Protein AF-A0A9X6S2S0-F1 (afdb_monomer)

Secondary structure (DSSP, 8-state):
--HHHHHHHHHHHTTTTT--EEEEETTEEEEEEEEE-PPPPHHHHHHHHTTT--HHHHHHHHH-SSEEEEEEEETTEE-SS-SEEEPPHHHHHHHHHH-S-TTEEEEEEETTTEEEEEEHHHHTTTS--EE---

Foldseek 3Di:
DALLVVLVVLCVVCVNFVRWDWDADVPGTKTWTKHFAAAADPVLLVVVVVLVDPPRLSRNSRNGQKMAGGQIDDPNRTPDGGQKIFHGSVRQVVVCVVDPDVQWTFGMARPVQGTWTFRNVQVVVVHDGTDDPD

Solvent-accessible surface area (backbone atoms only — not comparable to full-atom values): 7320 Å² total; per-residue (Å²): 138,53,57,60,59,51,53,50,51,52,29,62,79,22,59,68,33,72,42,74,46,79,44,81,53,98,94,48,60,36,32,30,32,39,48,78,40,65,55,52,54,69,74,52,52,58,60,48,59,78,69,66,63,62,66,68,60,57,49,36,29,58,63,21,30,20,36,35,36,51,33,41,28,47,93,89,38,72,76,62,77,32,46,33,32,38,45,25,63,65,53,29,52,53,49,39,68,72,40,87,52,84,46,46,39,52,48,30,35,32,71,92,79,44,53,32,21,42,30,45,67,31,47,79,65,79,42,91,23,80,38,65,82,125

Radius of gyration: 16.08 Å; Cα contacts (8 Å, |Δi|>4): 237; chains: 1; bounding box: 39×32×43 Å

Mean predicted aligned error: 4.9 Å

Structure (mmCIF, N/CA/C/O backbone):
data_AF-A0A9X6S2S0-F1
#
_entry.id   AF-A0A9X6S2S0-F1
#
loop_
_atom_site.group_PDB
_atom_site.id
_atom_site.type_symbol
_atom_site.label_atom_id
_atom_site.label_alt_id
_atom_site.label_comp_id
_atom_site.label_asym_id
_atom_site.label_entity_id
_atom_site.label_seq_id
_atom_site.pdbx_PDB_ins_code
_atom_site.Cartn_x
_atom_site.Cartn_y
_atom_site.Cartn_z
_atom_site.occupancy
_atom_site.B_iso_or_equiv
_atom_site.auth_seq_id
_atom_site.auth_comp_id
_atom_site.auth_asym_id
_atom_site.auth_atom_id
_atom_site.pdbx_PDB_model_num
ATOM 1 N N . MET A 1 1 ? 10.991 -7.453 12.388 1.00 68.75 1 MET A N 1
ATOM 2 C CA . MET A 1 1 ? 11.333 -6.725 11.149 1.00 68.75 1 MET A CA 1
ATOM 3 C C . MET A 1 1 ? 10.280 -5.640 11.011 1.00 68.75 1 MET A C 1
ATOM 5 O O . MET A 1 1 ? 9.118 -5.983 11.157 1.00 68.75 1 MET A O 1
ATOM 9 N N . THR A 1 2 ? 10.667 -4.370 10.898 1.00 86.50 2 THR A N 1
ATOM 10 C CA . THR A 1 2 ? 9.740 -3.215 10.857 1.00 86.50 2 THR A CA 1
ATOM 11 C C . THR A 1 2 ? 9.415 -2.833 9.413 1.00 86.50 2 THR A C 1
ATOM 13 O O . THR A 1 2 ? 10.182 -3.194 8.510 1.00 86.50 2 THR A O 1
ATOM 16 N N . ALA A 1 3 ? 8.334 -2.085 9.174 1.00 86.94 3 ALA A N 1
ATOM 17 C CA . ALA A 1 3 ? 8.003 -1.615 7.827 1.00 86.94 3 ALA A CA 1
ATOM 18 C C . ALA A 1 3 ? 9.135 -0.738 7.267 1.00 86.94 3 ALA A C 1
ATOM 20 O O . ALA A 1 3 ? 9.538 -0.896 6.114 1.00 86.94 3 ALA A O 1
ATOM 21 N N . GLU A 1 4 ? 9.740 0.094 8.119 1.00 89.50 4 GLU A N 1
ATOM 22 C CA . GLU A 1 4 ? 10.901 0.915 7.765 1.00 89.50 4 GLU A CA 1
ATOM 23 C C . GLU A 1 4 ? 12.079 0.073 7.248 1.00 89.50 4 GLU A C 1
ATOM 25 O O . GLU A 1 4 ? 12.670 0.396 6.214 1.00 89.50 4 GLU A O 1
ATOM 30 N N . S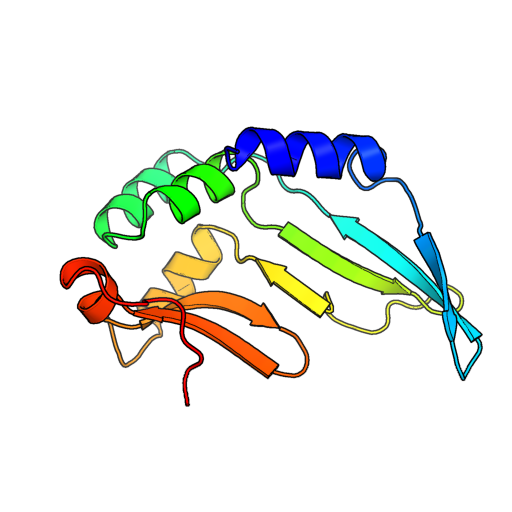ER A 1 5 ? 12.394 -1.045 7.917 1.00 91.19 5 SER A N 1
ATOM 31 C CA . SER A 1 5 ? 13.490 -1.927 7.496 1.00 91.19 5 SER A CA 1
ATOM 32 C C . SER A 1 5 ? 13.237 -2.565 6.125 1.00 91.19 5 SER A C 1
ATOM 34 O O . SER A 1 5 ? 14.147 -2.625 5.299 1.00 91.19 5 SER A O 1
ATOM 36 N N . ILE A 1 6 ? 11.990 -2.964 5.849 1.00 90.88 6 ILE A N 1
ATOM 37 C CA . ILE A 1 6 ? 11.591 -3.555 4.565 1.00 90.88 6 ILE A CA 1
ATOM 38 C C . ILE A 1 6 ? 11.658 -2.504 3.455 1.00 90.88 6 ILE A C 1
ATOM 40 O O . ILE A 1 6 ? 12.244 -2.762 2.406 1.00 90.88 6 ILE A O 1
ATOM 44 N N . ILE A 1 7 ? 11.113 -1.306 3.684 1.00 92.12 7 ILE A N 1
ATOM 45 C CA . ILE A 1 7 ? 11.156 -0.219 2.697 1.00 92.12 7 ILE A CA 1
ATOM 46 C C . ILE A 1 7 ? 12.597 0.205 2.407 1.00 92.12 7 ILE A C 1
ATOM 48 O O . ILE A 1 7 ? 12.941 0.417 1.245 1.00 92.12 7 ILE A O 1
ATOM 52 N N . SER A 1 8 ? 13.454 0.283 3.427 1.00 92.00 8 SER A N 1
ATOM 53 C CA . SER A 1 8 ? 14.877 0.586 3.247 1.00 92.00 8 SER A CA 1
ATOM 54 C C . SER A 1 8 ? 15.573 -0.460 2.369 1.00 92.00 8 SER A C 1
ATOM 56 O O . SER A 1 8 ? 16.213 -0.105 1.380 1.00 92.00 8 SER A O 1
ATOM 58 N N . MET A 1 9 ? 15.361 -1.752 2.646 1.00 93.31 9 MET A N 1
ATOM 59 C CA . MET A 1 9 ? 15.886 -2.844 1.819 1.00 93.31 9 MET A CA 1
ATOM 60 C C . MET A 1 9 ? 15.372 -2.788 0.376 1.00 93.31 9 MET A C 1
ATOM 62 O O . MET A 1 9 ? 16.140 -2.978 -0.566 1.00 93.31 9 MET A O 1
ATOM 66 N N . LEU A 1 10 ? 14.076 -2.525 0.183 1.00 91.50 10 LEU A N 1
ATOM 67 C CA . LEU A 1 10 ? 13.494 -2.408 -1.153 1.00 91.50 10 LEU A CA 1
ATOM 68 C C . LEU A 1 10 ? 14.110 -1.233 -1.918 1.00 91.50 10 LEU A C 1
ATOM 70 O O . LEU A 1 10 ? 14.439 -1.388 -3.095 1.00 91.50 10 LEU A O 1
ATOM 74 N N . LYS A 1 11 ? 14.319 -0.084 -1.266 1.00 92.56 11 LYS A N 1
ATOM 75 C CA . LYS A 1 11 ? 15.014 1.066 -1.860 1.00 92.56 11 LYS A CA 1
ATOM 76 C C . LYS A 1 11 ? 16.458 0.727 -2.213 1.00 92.56 11 LYS A C 1
ATOM 78 O O . LYS A 1 11 ? 16.887 1.045 -3.312 1.00 92.56 11 LYS A O 1
ATOM 83 N N . GLU A 1 12 ? 17.191 0.037 -1.347 1.00 93.94 12 GLU A N 1
ATOM 84 C CA . GLU A 1 12 ? 18.570 -0.375 -1.633 1.00 93.94 12 GLU A CA 1
ATOM 85 C C . GLU A 1 12 ? 18.645 -1.300 -2.858 1.00 93.94 12 GLU A C 1
ATOM 87 O O . GLU A 1 12 ? 19.387 -1.038 -3.805 1.00 93.94 12 GLU A O 1
ATOM 92 N N . ILE A 1 13 ? 17.826 -2.355 -2.888 1.00 91.38 13 ILE A N 1
ATOM 93 C CA . ILE A 1 13 ? 17.852 -3.355 -3.963 1.00 91.38 13 ILE A CA 1
ATOM 94 C C . ILE A 1 13 ? 17.430 -2.749 -5.310 1.00 91.38 13 ILE A C 1
ATOM 96 O O . ILE A 1 13 ? 17.917 -3.206 -6.355 1.00 91.38 13 ILE A O 1
ATOM 100 N N . SER A 1 14 ? 16.549 -1.741 -5.282 1.00 90.81 14 SER A N 1
ATOM 101 C CA . SER A 1 14 ? 15.972 -1.059 -6.453 1.00 90.81 14 SER A CA 1
ATOM 102 C C . SER A 1 14 ? 16.635 0.251 -6.844 1.00 90.81 14 SER A C 1
ATOM 104 O O . SER A 1 14 ? 16.142 0.903 -7.760 1.00 90.81 14 SER A O 1
ATOM 106 N N . ASP A 1 15 ? 17.738 0.638 -6.201 1.00 92.31 15 ASP A N 1
ATOM 107 C CA . ASP A 1 15 ? 18.352 1.957 -6.405 1.00 92.31 15 ASP A CA 1
ATOM 108 C C . ASP A 1 15 ? 17.314 3.092 -6.280 1.00 92.31 15 ASP A C 1
ATOM 110 O O . ASP A 1 15 ? 17.134 3.931 -7.163 1.00 92.31 15 ASP A O 1
ATOM 114 N N . ASN A 1 16 ? 16.540 3.037 -5.194 1.00 90.00 16 ASN A N 1
ATOM 115 C CA . ASN A 1 16 ? 15.413 3.915 -4.891 1.00 90.00 16 ASN A CA 1
ATOM 116 C C . ASN A 1 16 ? 14.378 3.991 -6.033 1.00 90.00 16 ASN A C 1
ATOM 118 O O . ASN A 1 16 ? 13.858 5.060 -6.342 1.00 90.00 16 ASN A O 1
ATOM 122 N N . GLY A 1 17 ? 14.098 2.850 -6.668 1.00 88.56 17 GLY A N 1
ATOM 123 C CA . GLY A 1 17 ? 13.163 2.722 -7.788 1.00 88.56 17 GLY A CA 1
ATOM 124 C C . GLY A 1 17 ? 13.750 2.994 -9.177 1.00 88.56 17 GLY A C 1
ATOM 125 O O . GLY A 1 17 ? 13.072 2.765 -10.177 1.00 88.56 17 GLY A O 1
ATOM 126 N N . ASN A 1 18 ? 15.013 3.426 -9.282 1.00 88.25 18 ASN A N 1
ATOM 127 C CA . ASN A 1 18 ? 15.648 3.705 -10.577 1.00 88.25 18 ASN A CA 1
ATOM 128 C C . ASN A 1 18 ? 16.073 2.434 -11.324 1.00 88.25 18 ASN A C 1
ATOM 130 O O . ASN A 1 18 ? 16.272 2.451 -12.544 1.00 88.25 18 ASN A O 1
ATOM 134 N N . LYS A 1 19 ? 16.237 1.318 -10.609 1.00 89.88 19 LYS A N 1
ATOM 135 C CA . LYS A 1 19 ? 16.663 0.056 -11.202 1.00 89.88 19 LYS A CA 1
ATOM 136 C C . LYS A 1 19 ? 15.519 -0.601 -11.967 1.00 89.88 19 LYS A C 1
ATOM 138 O O . LYS A 1 19 ? 14.456 -0.891 -11.426 1.00 89.88 19 LYS A O 1
ATOM 143 N N . LYS A 1 20 ? 15.805 -0.913 -13.229 1.00 87.44 20 LYS A N 1
ATOM 144 C CA . LYS A 1 20 ? 14.967 -1.719 -14.118 1.00 87.44 20 LYS A CA 1
ATOM 145 C C . LYS A 1 20 ? 15.350 -3.196 -13.989 1.00 87.44 20 LYS A C 1
ATOM 147 O O . LYS A 1 20 ? 16.526 -3.535 -14.133 1.00 87.44 20 LYS A O 1
ATOM 152 N N . TYR A 1 21 ? 14.377 -4.069 -13.739 1.00 86.06 21 TYR A N 1
ATOM 153 C CA . TYR A 1 21 ? 14.586 -5.516 -13.640 1.00 86.06 21 TYR A CA 1
ATOM 154 C C . TYR A 1 21 ? 14.067 -6.213 -14.896 1.00 86.06 21 TYR A C 1
ATOM 156 O O . TYR A 1 21 ? 12.856 -6.389 -15.028 1.00 86.06 21 TYR A O 1
ATOM 164 N N . PRO A 1 22 ? 14.951 -6.608 -15.827 1.00 83.44 22 PRO A N 1
ATOM 165 C CA . PRO A 1 22 ? 14.539 -7.376 -16.985 1.00 83.44 22 PRO A CA 1
ATOM 166 C C . PRO A 1 22 ? 14.216 -8.811 -16.562 1.00 83.44 22 PRO A C 1
ATOM 168 O O . PRO A 1 22 ? 15.051 -9.506 -15.981 1.00 83.44 22 PRO A O 1
ATOM 171 N N . VAL A 1 23 ? 13.018 -9.267 -16.894 1.00 82.00 23 VAL A N 1
ATOM 172 C CA . VAL A 1 23 ? 12.576 -10.650 -16.732 1.00 82.00 23 VAL A CA 1
ATOM 173 C C . VAL A 1 23 ? 12.159 -11.158 -18.101 1.00 82.00 23 VAL A C 1
ATOM 175 O O . VAL A 1 23 ? 11.419 -10.501 -18.827 1.00 82.00 23 VAL A O 1
ATOM 178 N N . THR A 1 24 ? 12.688 -12.315 -18.483 1.00 78.69 24 THR A N 1
ATOM 179 C CA . THR A 1 24 ? 12.335 -12.959 -19.752 1.00 78.69 24 THR A CA 1
ATOM 180 C C . THR A 1 24 ? 11.212 -13.948 -19.497 1.00 78.69 24 THR A C 1
ATOM 182 O O . THR A 1 24 ? 11.377 -14.837 -18.663 1.00 78.69 24 THR A O 1
ATOM 185 N N . ASP A 1 25 ? 10.111 -13.811 -20.225 1.00 72.88 25 ASP A N 1
ATOM 186 C CA . ASP A 1 25 ? 8.989 -14.749 -20.193 1.00 72.88 25 ASP A CA 1
ATOM 187 C C . ASP A 1 25 ? 8.465 -15.011 -21.620 1.00 72.88 25 ASP A C 1
ATOM 189 O O . ASP A 1 25 ? 8.966 -14.453 -22.605 1.00 72.88 25 ASP A O 1
ATOM 193 N N . PHE A 1 26 ? 7.480 -15.897 -21.761 1.00 68.75 26 PHE A N 1
ATOM 194 C CA . PHE A 1 26 ? 6.835 -16.216 -23.029 1.00 68.75 26 PHE A CA 1
ATOM 195 C C . PHE A 1 26 ? 6.272 -14.941 -23.681 1.00 68.75 26 PHE A C 1
ATOM 197 O O . PHE A 1 26 ? 5.311 -14.350 -23.203 1.00 68.75 26 PHE A O 1
ATOM 204 N N . GLY A 1 27 ? 6.878 -14.516 -24.794 1.00 69.62 27 GLY A N 1
ATOM 205 C CA . GLY A 1 27 ? 6.502 -13.288 -25.509 1.00 69.62 27 GLY A CA 1
ATOM 206 C C . GLY A 1 27 ? 7.558 -12.178 -25.480 1.00 69.62 27 GLY A C 1
ATOM 207 O O . GLY A 1 27 ? 7.501 -11.294 -26.332 1.00 69.62 27 GLY A O 1
ATOM 208 N N . GLY A 1 28 ? 8.571 -12.257 -24.606 1.00 77.00 28 GLY A N 1
ATOM 209 C CA . GLY A 1 28 ? 9.781 -11.428 -24.661 1.00 77.00 28 GLY A CA 1
ATOM 210 C C . GLY A 1 28 ? 10.284 -10.947 -23.295 1.00 77.00 28 GLY A C 1
ATOM 211 O O . GLY A 1 28 ? 10.154 -11.647 -22.295 1.00 77.00 28 GLY A O 1
ATOM 212 N N . VAL A 1 29 ? 10.943 -9.784 -23.268 1.00 75.25 29 VAL A N 1
ATOM 213 C CA . VAL A 1 29 ? 11.542 -9.220 -22.046 1.00 75.25 29 VAL A CA 1
ATOM 214 C C . VAL A 1 29 ? 10.622 -8.152 -21.474 1.00 75.25 29 VAL A C 1
ATOM 216 O O . VAL A 1 29 ? 10.366 -7.140 -22.126 1.00 75.25 29 VAL A O 1
ATOM 219 N N . PHE A 1 30 ? 10.177 -8.378 -20.246 1.00 79.50 30 PHE A N 1
ATOM 220 C CA . PHE A 1 30 ? 9.432 -7.428 -19.437 1.00 79.50 30 PHE A CA 1
ATOM 221 C C . PHE A 1 30 ? 10.401 -6.703 -18.521 1.00 79.50 30 PHE A C 1
ATOM 223 O O . PHE A 1 30 ? 11.318 -7.308 -17.963 1.00 79.50 30 PHE A O 1
ATOM 230 N N . ILE A 1 31 ? 10.216 -5.402 -18.368 1.00 80.31 31 ILE A N 1
ATOM 231 C CA . ILE A 1 31 ? 10.975 -4.615 -17.411 1.00 80.31 31 ILE A CA 1
ATOM 232 C C . ILE A 1 31 ? 10.062 -4.296 -16.244 1.00 80.31 31 ILE A C 1
ATOM 234 O O . ILE A 1 31 ? 9.064 -3.611 -16.428 1.00 80.31 31 ILE A O 1
ATOM 238 N N . PHE A 1 32 ? 10.451 -4.745 -15.056 1.00 84.38 32 PHE A N 1
ATOM 239 C CA . PHE A 1 32 ? 9.785 -4.370 -13.819 1.00 84.38 32 PHE A CA 1
ATOM 240 C C . PHE A 1 32 ? 10.490 -3.196 -13.148 1.00 84.38 32 PHE A C 1
ATOM 242 O O . PHE A 1 32 ? 11.726 -3.139 -13.112 1.00 84.38 32 PHE A O 1
ATOM 249 N N . ARG A 1 33 ? 9.705 -2.292 -12.562 1.00 90.12 33 ARG A N 1
ATOM 250 C CA . ARG A 1 33 ? 10.181 -1.249 -11.644 1.00 90.12 33 ARG A CA 1
ATOM 251 C C . ARG A 1 33 ? 9.332 -1.202 -10.370 1.00 90.12 33 ARG A C 1
ATOM 253 O O . ARG A 1 33 ? 8.224 -1.740 -10.321 1.00 90.12 33 ARG A O 1
ATOM 260 N N . ILE A 1 34 ? 9.894 -0.584 -9.336 1.00 92.44 34 ILE A N 1
ATOM 261 C CA . ILE A 1 34 ? 9.210 -0.269 -8.079 1.00 92.44 34 ILE A CA 1
ATOM 262 C C . ILE A 1 34 ? 9.195 1.249 -7.953 1.00 92.44 34 ILE A C 1
ATOM 264 O O . ILE A 1 34 ? 10.255 1.865 -8.047 1.00 92.44 34 ILE A O 1
ATOM 268 N N . THR A 1 35 ? 8.032 1.839 -7.696 1.00 92.75 35 THR A N 1
ATOM 269 C CA . THR A 1 35 ? 7.914 3.286 -7.486 1.00 92.75 35 THR A CA 1
ATOM 270 C C . THR A 1 35 ? 7.537 3.573 -6.043 1.00 92.75 35 THR A C 1
ATOM 272 O O . THR A 1 35 ? 6.480 3.155 -5.567 1.00 92.75 35 THR A O 1
ATOM 275 N N . PHE A 1 36 ? 8.423 4.291 -5.352 1.00 92.62 36 PHE A N 1
ATOM 276 C CA . PHE A 1 36 ? 8.202 4.802 -4.002 1.00 92.62 36 PHE A CA 1
ATOM 277 C C . PHE A 1 36 ? 7.672 6.228 -4.060 1.00 92.62 36 PHE A C 1
ATOM 279 O O . PHE A 1 36 ? 7.989 6.982 -4.981 1.00 92.62 36 PHE A O 1
ATOM 286 N N . PHE A 1 37 ? 6.934 6.612 -3.027 1.00 93.00 37 PHE A N 1
ATOM 287 C CA . PHE A 1 37 ? 6.383 7.950 -2.887 1.00 93.00 37 PHE A CA 1
ATOM 288 C C . PHE A 1 37 ? 6.920 8.615 -1.622 1.00 93.00 37 PHE A C 1
ATOM 290 O O . PHE A 1 37 ? 7.431 7.956 -0.709 1.00 93.00 37 PHE A O 1
ATOM 297 N N . ASP A 1 38 ? 6.800 9.939 -1.571 1.00 89.12 38 ASP A N 1
ATOM 298 C CA . ASP A 1 38 ? 7.111 10.700 -0.367 1.00 89.12 38 ASP A CA 1
ATOM 299 C C . ASP A 1 38 ? 6.241 10.255 0.810 1.00 89.12 38 ASP A C 1
ATOM 301 O O . ASP A 1 38 ? 5.225 9.578 0.650 1.00 89.12 38 ASP A O 1
ATOM 305 N N . LYS A 1 39 ? 6.651 10.629 2.021 1.00 85.56 39 LYS A N 1
ATOM 306 C CA . LYS A 1 39 ? 5.902 10.305 3.237 1.00 85.56 39 LYS A CA 1
ATOM 307 C C . LYS A 1 39 ? 4.510 10.929 3.207 1.00 85.56 39 LYS A C 1
ATOM 309 O O . LYS A 1 39 ? 4.299 11.996 2.630 1.00 85.56 39 LYS A O 1
ATOM 314 N N . ILE A 1 40 ? 3.572 10.272 3.878 1.00 88.06 40 ILE A N 1
ATOM 315 C CA . ILE A 1 40 ? 2.204 10.764 3.984 1.00 88.06 40 ILE A CA 1
ATOM 316 C C . ILE A 1 40 ? 2.148 12.149 4.666 1.00 88.06 40 ILE A C 1
ATOM 318 O O . ILE A 1 40 ? 2.825 12.361 5.676 1.00 88.06 40 ILE A O 1
ATOM 322 N N . PRO A 1 41 ? 1.349 13.105 4.152 1.00 89.50 41 PRO A N 1
ATOM 323 C CA . PRO A 1 41 ? 1.129 14.382 4.826 1.00 89.50 41 PRO A CA 1
ATOM 324 C C . PRO A 1 41 ? 0.459 14.211 6.198 1.00 89.50 41 PRO A C 1
ATOM 326 O O . PRO A 1 41 ? -0.425 13.369 6.369 1.00 89.50 41 PRO A O 1
ATOM 329 N N . ASN A 1 42 ? 0.830 15.048 7.173 1.00 87.88 42 ASN A N 1
ATOM 330 C CA . ASN A 1 42 ? 0.329 14.953 8.553 1.00 87.88 42 ASN A CA 1
ATOM 331 C C . ASN A 1 42 ? -1.203 15.054 8.661 1.00 87.88 42 ASN A C 1
ATOM 333 O O . ASN A 1 42 ? -1.811 14.396 9.500 1.00 87.88 42 ASN A O 1
ATOM 337 N N . ASP A 1 43 ? -1.845 15.878 7.832 1.00 91.62 43 ASP A N 1
ATOM 338 C CA . ASP A 1 43 ? -3.301 16.036 7.837 1.00 91.62 43 ASP A CA 1
ATOM 339 C C . ASP A 1 43 ? -4.026 14.779 7.334 1.00 91.62 43 ASP A C 1
ATOM 341 O O . ASP A 1 43 ? -5.109 14.457 7.824 1.00 91.62 43 ASP A O 1
ATOM 345 N N . VAL A 1 44 ? -3.417 14.047 6.397 1.00 92.06 44 VAL A N 1
ATOM 346 C CA . VAL A 1 44 ? -3.919 12.757 5.909 1.00 92.06 44 VAL A CA 1
ATOM 347 C C . VAL A 1 44 ? -3.682 11.674 6.964 1.00 92.06 44 VAL A C 1
ATOM 349 O O . VAL A 1 44 ? -4.602 10.916 7.263 1.00 92.06 44 VAL A O 1
ATOM 352 N N . ALA A 1 45 ? -2.500 11.646 7.589 1.00 88.94 45 ALA A N 1
ATOM 353 C CA . ALA A 1 45 ? -2.184 10.710 8.671 1.00 88.94 45 ALA A CA 1
ATOM 354 C C . ALA A 1 45 ? -3.185 10.811 9.835 1.00 88.94 45 ALA A C 1
ATOM 356 O O . ALA A 1 45 ? -3.714 9.796 10.282 1.00 88.94 45 ALA A O 1
ATOM 357 N N . ASN A 1 46 ? -3.523 12.032 10.262 1.00 89.81 46 ASN A N 1
ATOM 358 C CA . ASN A 1 46 ? -4.506 12.257 11.325 1.00 89.81 46 ASN A CA 1
ATOM 359 C C . ASN A 1 46 ? -5.888 11.679 10.983 1.00 89.81 46 ASN A C 1
ATOM 361 O O . ASN A 1 46 ? -6.514 11.057 11.832 1.00 89.81 46 ASN A O 1
ATOM 365 N N . LYS A 1 47 ? -6.346 11.827 9.734 1.00 92.75 47 LYS A N 1
ATOM 366 C CA . LYS A 1 47 ? -7.634 11.268 9.286 1.00 92.75 47 LYS A CA 1
ATOM 367 C C . LYS A 1 47 ? -7.618 9.741 9.206 1.00 92.75 47 LYS A C 1
ATOM 369 O O . LYS A 1 47 ? -8.654 9.112 9.386 1.00 92.75 47 LYS A O 1
ATOM 374 N N . LEU A 1 48 ? -6.468 9.136 8.906 1.00 91.25 48 LEU A N 1
ATOM 375 C CA . LEU A 1 48 ? -6.332 7.677 8.872 1.00 91.25 48 LEU A CA 1
ATOM 376 C C . LEU A 1 48 ? -6.364 7.057 10.271 1.00 91.25 48 LEU A C 1
ATOM 378 O O . LEU A 1 48 ? -6.867 5.947 10.417 1.00 91.25 48 LEU A O 1
ATOM 382 N N . ILE A 1 49 ? -5.878 7.767 11.295 1.00 88.50 49 ILE A N 1
ATOM 383 C CA . ILE A 1 49 ? -5.967 7.315 12.694 1.00 88.50 49 ILE A CA 1
ATOM 384 C C . ILE A 1 49 ? -7.434 7.096 13.096 1.00 88.50 49 ILE A C 1
ATOM 386 O O . ILE A 1 49 ? -7.753 6.093 13.735 1.00 88.50 49 ILE A O 1
ATOM 390 N N . ASP A 1 50 ? -8.347 7.957 12.636 1.00 90.06 50 ASP A N 1
ATOM 391 C CA . ASP A 1 50 ? -9.786 7.832 12.911 1.00 90.06 50 ASP A CA 1
ATOM 392 C C . ASP A 1 50 ? -10.407 6.543 12.331 1.00 90.06 50 ASP A C 1
ATOM 394 O O . ASP A 1 50 ? -11.463 6.092 12.785 1.00 90.06 50 ASP A O 1
ATOM 398 N N . LEU A 1 51 ? -9.748 5.911 11.353 1.00 91.25 51 LEU A N 1
ATOM 399 C CA . LEU A 1 51 ? -10.201 4.661 10.742 1.00 91.25 51 LEU A CA 1
ATOM 400 C C . LEU A 1 51 ? -9.866 3.411 11.568 1.00 91.25 51 LEU A C 1
ATOM 402 O O . LEU A 1 51 ? -10.360 2.332 11.245 1.00 91.25 51 LEU A O 1
ATOM 406 N N . ASN A 1 52 ? -9.092 3.538 12.654 1.00 90.44 52 ASN A N 1
ATOM 407 C CA . ASN A 1 52 ? -8.646 2.416 13.493 1.00 90.44 52 ASN A CA 1
ATOM 408 C C . ASN A 1 52 ? -7.960 1.297 12.684 1.00 90.44 52 ASN A C 1
ATOM 410 O O . ASN A 1 52 ? -8.179 0.109 12.941 1.00 90.44 52 ASN A O 1
ATOM 414 N N . LEU A 1 53 ? -7.174 1.683 11.675 1.00 92.06 53 LEU A N 1
ATOM 415 C CA . LEU A 1 53 ? -6.350 0.754 10.907 1.00 92.06 53 LEU A CA 1
ATOM 416 C C . LEU A 1 53 ? -5.270 0.118 11.801 1.00 92.06 53 LEU A C 1
ATOM 418 O O . LEU A 1 53 ? -4.841 0.747 12.768 1.00 92.06 53 LEU A O 1
ATOM 422 N N . PRO A 1 54 ? -4.789 -1.088 11.458 1.00 92.31 54 PRO A N 1
ATOM 423 C CA . PRO A 1 54 ? -3.620 -1.675 12.093 1.00 92.31 54 PRO A CA 1
ATOM 424 C C . PRO A 1 54 ? -2.406 -0.743 12.035 1.00 92.31 54 PRO A C 1
ATOM 426 O O . PRO A 1 54 ? -2.126 -0.150 10.989 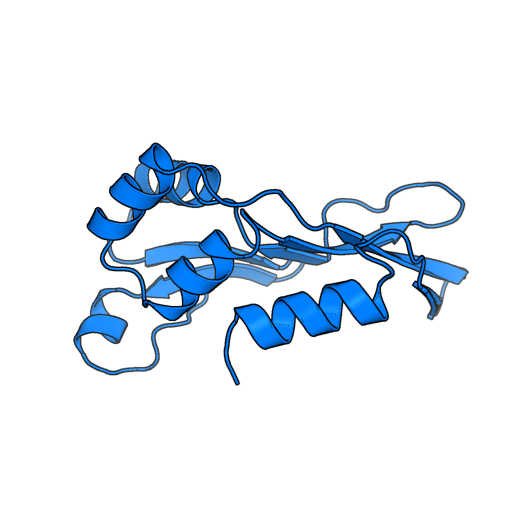1.00 92.31 54 PRO A O 1
ATOM 429 N N . ASP A 1 55 ? -1.657 -0.667 13.138 1.00 89.06 55 ASP A N 1
ATOM 430 C CA . ASP A 1 55 ? -0.485 0.212 13.270 1.00 89.06 55 ASP A CA 1
ATOM 431 C C . ASP A 1 55 ? 0.543 -0.000 12.146 1.00 89.06 55 ASP A C 1
ATOM 433 O O . ASP A 1 55 ? 1.118 0.961 11.640 1.00 89.06 55 ASP A O 1
ATOM 437 N N . GLU A 1 56 ? 0.720 -1.243 11.690 1.00 88.56 56 GLU A N 1
ATOM 438 C CA . GLU A 1 56 ? 1.631 -1.603 10.594 1.00 88.56 56 GLU A CA 1
ATOM 439 C C . GLU A 1 56 ? 1.271 -0.945 9.250 1.00 88.56 56 GLU A C 1
ATOM 441 O O . GLU A 1 56 ? 2.160 -0.613 8.464 1.00 88.56 56 GLU A O 1
ATOM 446 N N . VAL A 1 57 ? -0.017 -0.681 8.994 1.00 90.38 57 VAL A N 1
ATOM 447 C CA . VAL A 1 57 ? -0.468 0.030 7.787 1.00 90.38 57 VAL A CA 1
ATOM 448 C C . VAL A 1 57 ? -0.082 1.507 7.876 1.00 90.38 57 VAL A C 1
ATOM 450 O O . VAL A 1 57 ? 0.411 2.085 6.906 1.00 90.38 57 VAL A O 1
ATOM 453 N N . ILE A 1 58 ? -0.260 2.121 9.048 1.00 89.12 58 ILE A N 1
ATOM 454 C CA . ILE A 1 58 ? 0.118 3.520 9.286 1.00 89.12 58 ILE A CA 1
ATOM 455 C C . ILE A 1 58 ? 1.644 3.684 9.249 1.00 89.12 58 ILE A C 1
ATOM 457 O O . ILE A 1 58 ? 2.150 4.646 8.662 1.00 89.12 58 ILE A O 1
ATOM 461 N N . GLU A 1 59 ? 2.386 2.732 9.819 1.00 89.88 59 GLU A N 1
ATOM 462 C CA . GLU A 1 59 ? 3.851 2.691 9.775 1.00 89.88 59 GLU A CA 1
ATOM 463 C C . GLU A 1 59 ? 4.353 2.622 8.327 1.00 89.88 59 GLU A C 1
ATOM 465 O O . GLU A 1 59 ? 5.225 3.402 7.930 1.00 89.88 59 GLU A O 1
ATOM 470 N N . LEU A 1 60 ? 3.755 1.754 7.504 1.00 90.94 60 LEU A N 1
ATOM 471 C CA . LEU A 1 60 ? 4.083 1.639 6.086 1.00 90.94 60 LEU A CA 1
ATOM 472 C C . LEU A 1 60 ? 3.853 2.961 5.337 1.00 90.94 60 LEU A C 1
ATOM 474 O O . LEU A 1 60 ? 4.760 3.439 4.651 1.00 90.94 60 LEU A O 1
ATOM 478 N N . LEU A 1 61 ? 2.684 3.588 5.513 1.00 91.38 61 LEU A N 1
ATOM 479 C CA . LEU A 1 61 ? 2.341 4.864 4.866 1.00 91.38 61 LEU A CA 1
ATOM 480 C C . LEU A 1 61 ? 3.232 6.029 5.322 1.00 91.38 61 LEU A C 1
ATOM 482 O O . LEU A 1 61 ? 3.494 6.970 4.568 1.00 91.38 61 LEU A O 1
ATOM 486 N N . SER A 1 62 ? 3.751 5.947 6.547 1.00 88.81 62 SER A N 1
ATOM 487 C CA . SER A 1 62 ? 4.735 6.892 7.084 1.00 88.81 62 SER A CA 1
ATOM 488 C C . SER A 1 62 ? 6.124 6.726 6.455 1.00 88.81 62 SER A C 1
ATOM 490 O O . SER A 1 62 ? 6.922 7.668 6.459 1.00 88.81 62 SER A O 1
ATOM 492 N N . CYS A 1 63 ? 6.417 5.551 5.889 1.00 90.69 63 CYS A N 1
ATOM 493 C CA . CYS A 1 63 ? 7.652 5.272 5.155 1.00 90.69 63 CYS A CA 1
ATOM 494 C C . CYS A 1 63 ? 7.541 5.628 3.662 1.00 90.69 63 CYS A C 1
ATOM 496 O O . CYS A 1 63 ? 8.520 6.096 3.074 1.00 90.69 63 CYS A O 1
ATOM 498 N N . THR A 1 64 ? 6.371 5.397 3.060 1.00 92.25 64 THR A N 1
ATOM 499 C CA . THR A 1 64 ? 6.042 5.692 1.655 1.00 92.25 64 THR A CA 1
ATOM 500 C C . THR A 1 64 ? 4.527 5.855 1.515 1.00 92.25 64 THR A C 1
ATOM 502 O O . THR A 1 64 ? 3.779 4.959 1.898 1.00 92.25 64 THR A O 1
ATOM 505 N N . ASN A 1 65 ? 4.039 6.986 1.000 1.00 93.44 65 ASN A N 1
ATOM 506 C CA . ASN A 1 65 ? 2.600 7.263 0.884 1.00 93.44 65 ASN A CA 1
ATOM 507 C C . ASN A 1 65 ? 1.963 6.507 -0.293 1.00 93.44 65 ASN A C 1
ATOM 509 O O . ASN A 1 65 ? 1.588 7.102 -1.303 1.00 93.44 65 ASN A O 1
ATOM 513 N N . GLY A 1 66 ? 1.862 5.190 -0.152 1.00 93.56 66 GLY A N 1
ATOM 514 C CA . GLY A 1 66 ? 1.581 4.261 -1.240 1.00 93.56 66 GLY A CA 1
ATOM 515 C C . GLY A 1 66 ? 2.864 3.654 -1.804 1.00 93.56 66 GLY 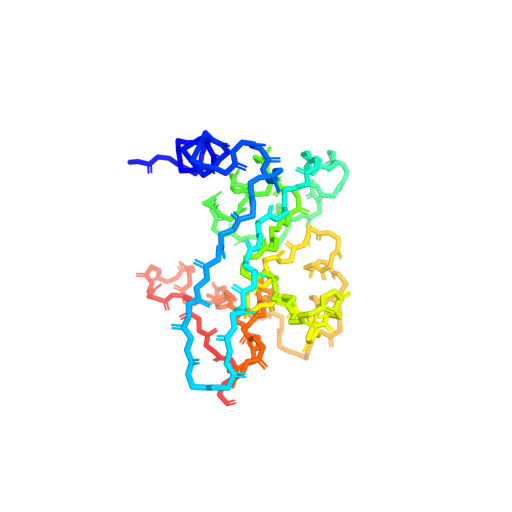A C 1
ATOM 516 O O . GLY A 1 66 ? 3.977 4.047 -1.440 1.00 93.56 66 GLY A O 1
ATOM 517 N N . LEU A 1 67 ? 2.715 2.654 -2.666 1.00 94.31 67 LEU A N 1
ATOM 518 C CA . LEU A 1 67 ? 3.826 1.929 -3.284 1.00 94.31 67 LEU A CA 1
ATOM 519 C C . LEU A 1 67 ? 3.327 1.222 -4.543 1.00 94.31 67 LEU A C 1
ATOM 521 O O . LEU A 1 67 ? 2.359 0.467 -4.471 1.00 94.31 67 LEU A O 1
ATOM 525 N N . ASN A 1 68 ? 4.013 1.410 -5.666 1.00 94.25 68 ASN A N 1
ATOM 526 C CA . ASN A 1 68 ? 3.747 0.629 -6.871 1.00 94.25 68 ASN A CA 1
ATOM 527 C C . ASN A 1 68 ? 4.803 -0.463 -6.997 1.00 94.25 68 ASN A C 1
ATOM 529 O O . ASN A 1 68 ? 6.002 -0.181 -7.045 1.00 94.25 68 ASN A O 1
ATOM 533 N N . LEU A 1 69 ? 4.352 -1.707 -7.060 1.00 91.38 69 LEU A N 1
ATOM 534 C CA . LEU A 1 69 ? 5.191 -2.885 -7.181 1.00 91.38 69 LEU A CA 1
ATOM 535 C C . LEU A 1 69 ? 4.972 -3.536 -8.543 1.00 91.38 69 LEU A C 1
ATOM 537 O O . LEU A 1 69 ? 3.839 -3.831 -8.930 1.00 91.38 69 LEU A O 1
ATOM 541 N N . PHE A 1 70 ? 6.091 -3.819 -9.211 1.00 87.69 70 PHE A N 1
ATOM 542 C CA . PHE A 1 70 ? 6.138 -4.534 -10.484 1.00 87.69 70 PHE A CA 1
ATOM 543 C C . PHE A 1 70 ? 5.338 -3.822 -11.580 1.00 87.69 70 PHE A C 1
ATOM 545 O O . PHE A 1 70 ? 4.457 -4.400 -12.206 1.00 87.69 70 PHE A O 1
ATOM 552 N N . GLU A 1 71 ? 5.649 -2.549 -11.808 1.00 87.38 71 GLU A N 1
ATOM 553 C CA . GLU A 1 71 ? 5.187 -1.847 -13.010 1.00 87.38 71 GLU A CA 1
ATOM 554 C C . GLU A 1 71 ? 5.930 -2.414 -14.218 1.00 87.38 71 GLU A C 1
ATOM 556 O O . GLU A 1 71 ? 7.164 -2.423 -14.222 1.00 87.38 71 GLU A O 1
ATOM 561 N N . ASP A 1 72 ? 5.182 -2.918 -15.195 1.00 85.56 72 ASP A N 1
ATOM 562 C CA . ASP A 1 72 ? 5.681 -3.665 -16.339 1.00 85.56 72 ASP A CA 1
ATOM 563 C C . ASP A 1 72 ? 5.737 -2.824 -17.620 1.00 85.56 72 ASP A C 1
ATOM 565 O O . A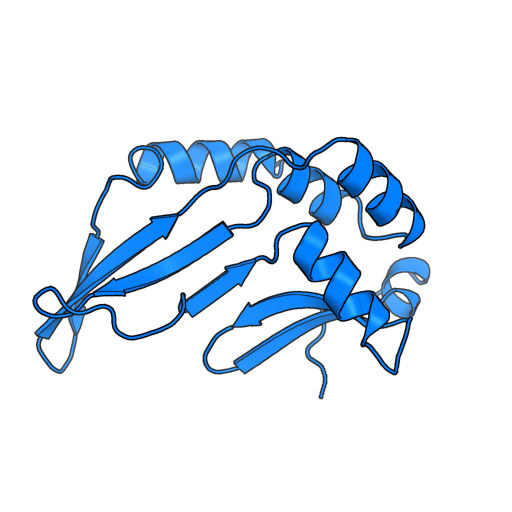SP A 1 72 ? 4.792 -2.148 -18.023 1.00 85.56 72 ASP A O 1
ATOM 569 N N . GLU A 1 73 ? 6.880 -2.902 -18.293 1.00 83.94 73 GLU A N 1
ATOM 570 C CA . GLU A 1 73 ? 7.123 -2.294 -19.599 1.00 83.94 73 GLU A CA 1
ATOM 571 C C . GLU A 1 73 ? 7.563 -3.383 -20.589 1.00 83.94 73 GLU A C 1
ATOM 573 O O . GLU A 1 73 ? 8.435 -4.201 -20.283 1.00 83.94 73 GLU A O 1
ATOM 578 N N . PHE A 1 74 ? 6.998 -3.373 -21.797 1.00 83.12 74 PHE A N 1
ATOM 579 C CA . PHE A 1 74 ? 7.419 -4.212 -22.917 1.00 83.12 74 PHE A CA 1
ATOM 580 C C . PHE A 1 74 ? 7.765 -3.338 -24.121 1.00 83.12 74 PHE A C 1
ATOM 582 O O . PHE A 1 74 ? 6.932 -2.591 -24.625 1.00 83.12 74 PHE A O 1
ATOM 589 N N . GLN A 1 75 ? 9.014 -3.427 -24.590 1.00 82.62 75 GLN A N 1
ATOM 590 C CA . GLN A 1 75 ? 9.520 -2.658 -25.740 1.00 82.62 75 GLN A CA 1
ATOM 591 C C . GLN A 1 75 ? 9.288 -1.133 -25.644 1.00 82.62 75 GLN A C 1
ATOM 593 O O . GLN A 1 75 ? 9.007 -0.486 -26.652 1.00 82.62 75 GLN A O 1
ATOM 598 N N . GLY A 1 76 ? 9.408 -0.534 -24.454 1.00 78.81 76 GLY A N 1
ATOM 599 C CA . GLY A 1 76 ? 9.147 0.900 -24.272 1.00 78.81 76 GLY A CA 1
ATOM 600 C C . GLY A 1 76 ? 7.691 1.255 -23.974 1.00 78.81 76 GLY A C 1
ATOM 601 O O . GLY A 1 76 ? 7.412 2.424 -23.719 1.00 78.81 76 GLY A O 1
ATOM 602 N N . MET A 1 77 ? 6.766 0.291 -24.014 1.00 82.94 77 MET A N 1
ATOM 603 C CA . MET A 1 77 ? 5.347 0.512 -23.730 1.00 82.94 77 MET A CA 1
ATOM 604 C C . MET A 1 77 ? 4.987 -0.003 -22.338 1.00 82.94 77 MET A C 1
ATOM 606 O O . MET A 1 77 ? 5.226 -1.170 -22.034 1.00 82.94 77 MET A O 1
ATOM 610 N N . GLU A 1 78 ? 4.392 0.855 -21.511 1.00 83.31 78 GLU A N 1
ATOM 611 C CA . GLU A 1 78 ? 3.801 0.450 -20.232 1.00 83.31 78 GLU A CA 1
ATOM 612 C C . GLU A 1 78 ? 2.599 -0.472 -20.491 1.00 83.31 78 GLU A C 1
ATOM 614 O O . GLU A 1 78 ? 1.761 -0.190 -21.351 1.00 83.31 78 GLU A O 1
ATOM 619 N N . LEU A 1 79 ? 2.532 -1.591 -19.770 1.00 81.19 79 LEU A N 1
ATOM 620 C CA . LEU A 1 79 ? 1.521 -2.636 -19.970 1.00 81.19 79 LEU A CA 1
ATOM 621 C C . LEU A 1 79 ? 0.292 -2.491 -19.063 1.00 81.19 79 LEU A C 1
ATOM 623 O O . LEU A 1 79 ? -0.553 -3.386 -19.008 1.00 81.19 79 LEU A O 1
ATOM 627 N N . GLY A 1 80 ? 0.153 -1.338 -18.412 1.00 81.81 80 GLY A N 1
ATOM 628 C CA . GLY A 1 80 ? -0.992 -0.979 -17.588 1.00 81.81 80 GLY A CA 1
ATOM 629 C C . GLY A 1 80 ? -0.576 -0.515 -16.200 1.00 81.81 80 GLY A C 1
ATOM 630 O O . GLY A 1 80 ? 0.533 -0.025 -15.992 1.00 81.81 80 GLY A O 1
ATOM 631 N N . ASP A 1 81 ? -1.502 -0.667 -15.256 1.00 84.38 81 ASP A N 1
ATOM 632 C CA . ASP A 1 81 ? -1.277 -0.346 -13.850 1.00 84.38 81 ASP A CA 1
ATOM 633 C C . ASP A 1 81 ? -0.294 -1.334 -13.190 1.00 84.38 81 ASP A C 1
ATOM 635 O O . ASP A 1 81 ? -0.158 -2.465 -13.664 1.00 84.38 81 ASP A O 1
ATOM 639 N N . PRO A 1 82 ? 0.360 -0.954 -12.076 1.00 88.44 82 PRO A N 1
ATOM 640 C CA . PRO A 1 82 ? 1.231 -1.851 -11.318 1.00 88.44 82 PRO A CA 1
ATOM 641 C C . PRO A 1 82 ? 0.531 -3.170 -10.969 1.00 88.44 82 PRO A C 1
ATOM 643 O O . PRO A 1 82 ? -0.645 -3.166 -10.598 1.00 88.44 82 PRO A O 1
ATOM 646 N N . VAL A 1 83 ? 1.259 -4.294 -10.999 1.00 90.00 83 VAL A N 1
ATOM 647 C CA . VAL A 1 83 ? 0.704 -5.599 -10.581 1.00 90.00 83 VAL A CA 1
ATOM 648 C C . VAL A 1 83 ? 0.173 -5.533 -9.149 1.00 90.00 83 VAL A C 1
ATOM 650 O O . VAL A 1 83 ? -0.881 -6.099 -8.856 1.00 90.00 83 VAL A O 1
ATOM 653 N N . CYS A 1 84 ? 0.882 -4.824 -8.266 1.00 92.56 84 CYS A N 1
ATOM 654 C CA . CYS A 1 84 ? 0.400 -4.495 -6.932 1.00 92.56 84 CYS A CA 1
ATOM 655 C C . CYS A 1 84 ? 0.572 -3.003 -6.655 1.00 92.56 84 CYS A C 1
ATOM 657 O O . CYS A 1 84 ? 1.676 -2.464 -6.732 1.00 92.56 84 CYS A O 1
ATOM 659 N N . LYS A 1 85 ? -0.530 -2.343 -6.307 1.00 95.19 85 LYS A N 1
ATOM 660 C CA . LYS A 1 85 ? -0.562 -0.939 -5.909 1.00 95.19 85 LYS A CA 1
ATOM 661 C C . LYS A 1 85 ? -1.042 -0.841 -4.471 1.00 95.19 85 LYS A C 1
ATOM 663 O O . LYS A 1 85 ? -2.216 -1.065 -4.197 1.00 95.19 85 LYS A O 1
ATOM 668 N N . ILE A 1 86 ? -0.148 -0.466 -3.565 1.00 95.62 86 ILE A N 1
ATOM 669 C CA . ILE A 1 86 ? -0.519 -0.041 -2.216 1.00 95.62 86 ILE A CA 1
ATOM 670 C C . ILE A 1 86 ? -1.026 1.389 -2.321 1.00 95.62 86 ILE A C 1
ATOM 672 O O . ILE A 1 86 ? -0.324 2.266 -2.833 1.00 95.62 86 ILE A O 1
ATOM 676 N N . TYR A 1 87 ? -2.252 1.616 -1.864 1.00 95.88 87 TYR A N 1
ATOM 677 C CA . TYR A 1 87 ? -2.894 2.913 -1.974 1.00 95.88 87 TYR A CA 1
ATOM 678 C C . TYR A 1 87 ? -2.205 3.950 -1.096 1.00 95.88 87 TYR A C 1
ATOM 680 O O . TYR A 1 87 ? -1.776 3.669 0.022 1.00 95.88 87 TYR A O 1
ATOM 688 N N . SER A 1 88 ? -2.132 5.178 -1.603 1.00 96.00 88 SER A N 1
ATOM 689 C CA . SER A 1 88 ? -1.787 6.324 -0.770 1.00 96.00 88 SER A CA 1
ATOM 690 C C . SER A 1 88 ? -2.850 6.539 0.308 1.00 96.00 88 SER A C 1
ATOM 692 O O . SER A 1 88 ? -4.012 6.155 0.153 1.00 96.00 88 SER A O 1
ATOM 694 N N . GLY A 1 89 ? -2.492 7.233 1.387 1.00 95.94 89 GLY A N 1
ATOM 695 C CA . GLY A 1 89 ? -3.444 7.548 2.449 1.00 95.94 89 GLY A CA 1
ATOM 696 C C . GLY A 1 89 ? -4.684 8.292 1.948 1.00 95.94 89 GLY A C 1
ATOM 697 O O . GLY A 1 89 ? -5.795 8.018 2.392 1.00 95.94 89 GLY A O 1
ATOM 698 N N . GLN A 1 90 ? -4.521 9.192 0.973 1.00 95.75 90 GLN A N 1
ATOM 699 C CA . GLN A 1 90 ? -5.649 9.920 0.393 1.00 95.75 90 GLN A CA 1
ATOM 700 C C . GLN A 1 90 ? -6.561 9.006 -0.436 1.00 95.75 90 GLN A C 1
ATOM 702 O O . GLN A 1 90 ? -7.780 9.151 -0.375 1.00 95.75 90 GLN A O 1
ATOM 707 N N . GLU A 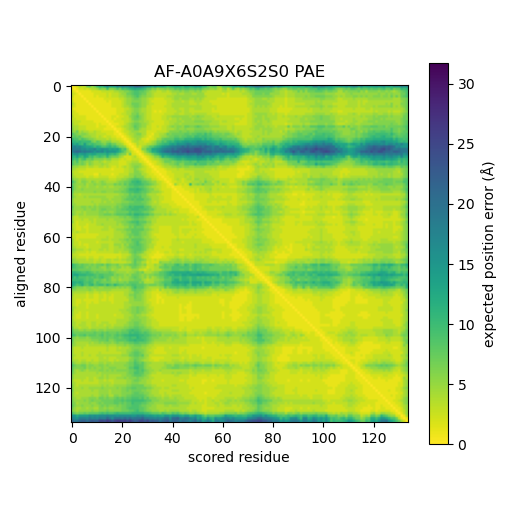1 91 ? -5.996 8.058 -1.184 1.00 96.31 91 GLU A N 1
ATOM 708 C CA . GLU A 1 91 ? -6.788 7.056 -1.902 1.00 96.31 91 GLU A CA 1
ATOM 709 C C . GLU A 1 91 ? -7.563 6.168 -0.928 1.00 96.31 91 GLU A C 1
ATOM 711 O O . GLU A 1 91 ? -8.760 5.983 -1.126 1.00 96.31 91 GLU A O 1
ATOM 716 N N . ILE A 1 92 ? -6.936 5.704 0.159 1.00 96.38 92 ILE A N 1
ATOM 717 C CA . ILE A 1 92 ? -7.619 4.933 1.212 1.00 96.38 92 ILE A CA 1
ATOM 718 C C . ILE A 1 92 ? -8.813 5.719 1.763 1.00 96.38 92 ILE A C 1
ATOM 720 O O . ILE A 1 92 ? -9.915 5.183 1.854 1.00 96.38 92 ILE A O 1
ATOM 724 N N . LEU A 1 93 ? -8.628 7.005 2.084 1.00 95.88 93 LEU A N 1
ATOM 725 C CA . LEU A 1 93 ? -9.708 7.860 2.588 1.00 95.88 93 LEU A CA 1
ATOM 726 C C . LEU A 1 93 ? -10.847 8.019 1.573 1.00 95.88 93 LEU A C 1
ATOM 728 O O . LEU A 1 93 ? -12.013 7.899 1.948 1.00 95.88 93 LEU A O 1
ATOM 732 N N . ASN A 1 94 ? -10.527 8.270 0.301 1.00 96.12 94 ASN A N 1
ATOM 733 C CA . ASN A 1 94 ? -11.531 8.422 -0.755 1.00 96.12 94 ASN A CA 1
ATOM 734 C C . ASN A 1 94 ? -12.328 7.123 -0.942 1.00 96.12 94 ASN A C 1
ATOM 736 O O . ASN A 1 94 ? -13.557 7.133 -0.939 1.00 96.12 94 ASN A O 1
ATOM 740 N N . ARG A 1 95 ? -11.635 5.984 -1.006 1.00 94.56 95 ARG A N 1
ATOM 741 C CA . ARG A 1 95 ? -12.264 4.667 -1.149 1.00 94.56 95 ARG A CA 1
ATOM 742 C C . ARG A 1 95 ? -13.102 4.287 0.056 1.00 94.56 95 ARG A C 1
ATOM 744 O O . ARG A 1 95 ? -14.204 3.770 -0.092 1.00 94.56 95 ARG A O 1
ATOM 751 N N . TYR A 1 9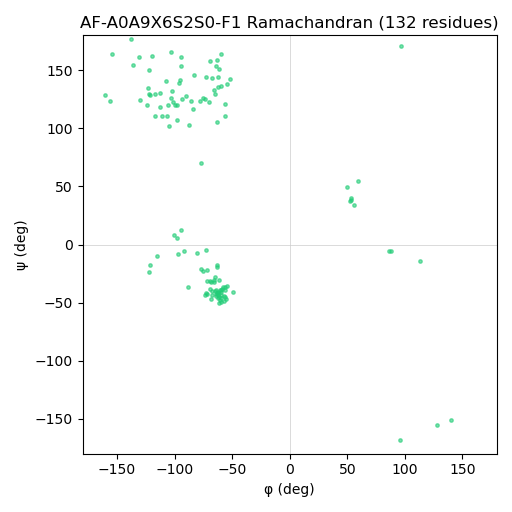6 ? -12.620 4.589 1.257 1.00 93.81 96 TYR A N 1
ATOM 752 C CA . TYR A 1 96 ? -13.395 4.401 2.473 1.00 93.81 96 TYR A CA 1
ATOM 753 C C . TYR A 1 96 ? -14.681 5.234 2.457 1.00 93.81 96 TYR A C 1
ATOM 755 O O . TYR A 1 96 ? -15.725 4.740 2.879 1.00 93.81 96 TYR A O 1
ATOM 763 N N . GLN A 1 97 ? -14.651 6.473 1.951 1.00 93.56 97 GLN A N 1
ATOM 764 C CA . GLN A 1 97 ? -15.855 7.299 1.812 1.00 93.56 97 GLN A CA 1
ATOM 765 C C . GLN A 1 97 ? -16.876 6.666 0.858 1.00 93.56 97 GLN A C 1
ATOM 767 O O . GLN A 1 97 ? -18.061 6.629 1.196 1.00 93.56 97 GLN A O 1
ATOM 772 N N . GLU A 1 98 ? -16.411 6.106 -0.257 1.00 92.06 98 GLU A N 1
ATOM 773 C CA . GLU A 1 98 ? -17.230 5.432 -1.274 1.00 92.06 98 GLU A CA 1
ATOM 774 C C . GLU A 1 98 ? -17.708 4.030 -0.854 1.00 92.06 98 GLU A C 1
ATOM 776 O O . GLU A 1 98 ? -18.725 3.553 -1.357 1.00 92.06 98 GLU A O 1
ATOM 781 N N . SER A 1 99 ? -17.020 3.378 0.091 1.00 89.19 99 SER A N 1
ATOM 782 C CA . SER A 1 99 ? -17.345 2.016 0.532 1.00 89.19 99 SER A CA 1
ATOM 783 C C . SER A 1 99 ? -18.740 1.919 1.159 1.00 89.19 99 SER A C 1
ATOM 785 O O . SER A 1 99 ? -19.114 2.731 2.016 1.00 89.19 99 SER A O 1
ATOM 787 N N . ILE A 1 100 ? -19.486 0.880 0.771 1.00 88.94 100 ILE A N 1
ATOM 788 C CA . ILE A 1 100 ? -20.788 0.527 1.354 1.00 88.94 100 ILE A CA 1
ATOM 789 C C . ILE A 1 100 ? -20.598 -0.072 2.754 1.00 88.94 100 ILE A C 1
ATOM 791 O O . ILE A 1 100 ? -21.346 0.265 3.672 1.00 88.94 100 ILE A O 1
ATOM 795 N N . ASP A 1 101 ? -19.588 -0.930 2.929 1.00 90.88 101 ASP A N 1
ATOM 796 C CA . ASP A 1 101 ? -19.252 -1.527 4.221 1.00 90.88 101 ASP A CA 1
ATOM 797 C C . ASP A 1 101 ? -18.102 -0.755 4.876 1.00 90.88 101 ASP A C 1
ATOM 799 O O . ASP A 1 101 ? -16.945 -0.844 4.463 1.00 90.88 101 ASP A O 1
ATOM 803 N N . LYS A 1 102 ? -18.423 0.012 5.923 1.00 90.69 102 LYS A N 1
ATOM 804 C CA . LYS A 1 102 ? -17.438 0.806 6.675 1.00 90.69 102 LYS A CA 1
ATOM 805 C C . LYS A 1 102 ? -16.515 -0.040 7.554 1.00 90.69 102 LYS A C 1
ATOM 807 O O . LYS A 1 102 ? -15.580 0.501 8.132 1.00 90.69 102 LYS A O 1
ATOM 812 N N . ASP A 1 103 ? -16.739 -1.345 7.643 1.00 92.75 103 ASP A N 1
ATOM 813 C CA . ASP A 1 103 ? -15.807 -2.250 8.308 1.00 92.75 103 ASP A CA 1
ATOM 814 C C . ASP A 1 103 ? -14.772 -2.859 7.353 1.00 92.75 103 ASP A C 1
ATOM 816 O O . ASP A 1 103 ? -13.849 -3.521 7.825 1.00 92.75 103 ASP A O 1
ATOM 820 N N . LEU A 1 104 ? -14.884 -2.617 6.041 1.00 93.56 104 LEU A N 1
ATOM 821 C CA . LEU A 1 104 ? -13.910 -3.031 5.032 1.00 93.56 104 LEU A CA 1
ATOM 822 C C . LEU A 1 104 ? -13.206 -1.802 4.460 1.00 93.56 104 LEU A C 1
ATOM 824 O O . LEU A 1 104 ? -13.808 -1.003 3.741 1.00 93.56 104 LEU A O 1
ATOM 828 N N . ILE A 1 105 ? -11.921 -1.656 4.776 1.00 94.94 105 ILE A N 1
ATOM 829 C CA . ILE A 1 105 ? -11.109 -0.517 4.338 1.00 94.94 105 ILE A CA 1
ATOM 830 C C . ILE A 1 105 ? -10.136 -0.974 3.250 1.00 94.94 105 ILE A C 1
ATOM 832 O O . ILE A 1 105 ? -9.208 -1.717 3.573 1.00 94.94 105 ILE A O 1
ATOM 836 N N . PRO A 1 106 ? -10.309 -0.552 1.985 1.00 94.69 106 PRO A N 1
ATOM 837 C CA . PRO A 1 106 ? -9.392 -0.908 0.905 1.00 94.69 106 PRO A CA 1
ATOM 838 C C . PRO A 1 106 ? -8.010 -0.301 1.144 1.00 94.69 106 PRO A C 1
ATOM 840 O O . PRO A 1 106 ? -7.898 0.901 1.383 1.00 94.69 106 PRO A O 1
ATOM 843 N N . ILE A 1 107 ? -6.960 -1.119 1.055 1.00 95.00 107 ILE A N 1
ATOM 844 C CA . ILE A 1 107 ? -5.573 -0.685 1.299 1.00 95.00 107 ILE A CA 1
ATOM 845 C C . ILE A 1 107 ? -4.633 -0.923 0.118 1.00 95.00 107 ILE A C 1
ATOM 847 O O . ILE A 1 107 ? -3.620 -0.235 -0.003 1.00 95.00 107 ILE A O 1
ATOM 851 N N . LEU A 1 108 ? -4.953 -1.869 -0.765 1.00 94.50 108 LEU A N 1
ATOM 852 C CA . LEU A 1 108 ? -4.164 -2.138 -1.962 1.00 94.50 108 LEU A CA 1
ATOM 853 C C . LEU A 1 108 ? -5.016 -2.770 -3.063 1.00 94.50 108 LEU A C 1
ATOM 855 O O . LEU A 1 108 ? -6.100 -3.290 -2.803 1.00 94.50 108 LEU A O 1
ATOM 859 N N . LEU A 1 109 ? -4.488 -2.752 -4.281 1.00 93.50 109 LEU A N 1
ATOM 860 C CA . LEU A 1 109 ? -5.033 -3.405 -5.464 1.00 93.50 109 LEU A CA 1
ATOM 861 C C . LEU A 1 109 ? -4.011 -4.387 -6.023 1.00 93.50 109 LEU A C 1
ATOM 863 O O . LEU A 1 109 ? -2.880 -4.000 -6.318 1.00 93.50 109 LEU A O 1
ATOM 867 N N . PHE A 1 110 ? -4.439 -5.625 -6.242 1.00 91.44 110 PHE A N 1
ATOM 868 C CA . PHE A 1 110 ? -3.761 -6.549 -7.138 1.00 91.44 110 PHE A CA 1
ATOM 869 C C . PHE A 1 110 ? -4.470 -6.526 -8.488 1.00 91.44 110 PHE A C 1
ATOM 871 O O . PHE A 1 110 ? -5.654 -6.852 -8.557 1.00 91.44 110 PHE A O 1
ATOM 878 N N . ARG A 1 111 ? -3.758 -6.163 -9.560 1.00 87.81 111 ARG A N 1
ATOM 879 C CA . ARG A 1 111 ? -4.339 -5.942 -10.898 1.00 87.81 111 ARG A CA 1
ATOM 880 C C . ARG A 1 111 ? -5.250 -7.086 -11.363 1.00 87.81 111 ARG A C 1
ATOM 882 O O . ARG A 1 111 ? -6.333 -6.828 -11.876 1.00 87.81 111 ARG A O 1
ATOM 889 N N . ASP A 1 112 ? -4.841 -8.327 -11.106 1.00 85.31 112 ASP A N 1
ATOM 890 C CA . ASP A 1 112 ? -5.542 -9.526 -11.584 1.00 85.31 112 ASP A CA 1
ATOM 891 C C . ASP A 1 112 ? -6.499 -10.154 -10.549 1.00 85.31 112 ASP A C 1
ATOM 893 O O . ASP A 1 112 ? -7.244 -11.074 -10.884 1.00 85.31 112 ASP A O 1
ATOM 897 N N . TYR A 1 113 ? -6.493 -9.675 -9.298 1.00 86.50 113 TYR A N 1
ATOM 898 C CA . TYR A 1 113 ? -7.261 -10.270 -8.188 1.00 86.50 113 TYR A CA 1
ATOM 899 C C . TYR A 1 113 ? -8.255 -9.305 -7.530 1.00 86.50 113 TYR A C 1
ATOM 901 O O . TYR A 1 113 ? -9.178 -9.751 -6.853 1.00 86.50 113 TYR A O 1
ATOM 909 N N . GLY A 1 114 ? -8.101 -7.998 -7.745 1.00 90.06 114 GLY A N 1
ATOM 910 C CA . GLY A 1 114 ? -8.943 -6.965 -7.155 1.00 90.06 114 GLY A CA 1
ATOM 911 C C . GLY A 1 114 ? -8.358 -6.347 -5.887 1.00 90.06 114 GLY A C 1
ATOM 912 O O . GLY A 1 114 ? -7.171 -6.479 -5.573 1.00 90.06 114 GLY A O 1
ATOM 913 N N . GLU A 1 115 ? -9.197 -5.580 -5.197 1.00 92.62 115 GLU A N 1
ATOM 914 C CA . GLU A 1 115 ? -8.799 -4.855 -3.994 1.00 92.62 115 GLU A CA 1
ATOM 915 C C . GLU A 1 115 ? -8.603 -5.812 -2.819 1.00 92.62 115 GLU A C 1
ATOM 917 O O . GLU A 1 115 ? -9.342 -6.778 -2.663 1.00 92.62 115 GLU A O 1
ATOM 922 N N . MET A 1 116 ? -7.632 -5.523 -1.961 1.00 93.50 116 MET A N 1
ATOM 923 C CA . MET A 1 116 ? -7.573 -6.111 -0.629 1.00 93.50 116 MET A CA 1
ATOM 924 C C . MET A 1 116 ? -7.937 -5.069 0.411 1.00 93.50 116 MET A C 1
ATOM 926 O O . MET A 1 116 ? -7.535 -3.901 0.341 1.00 93.50 116 MET A O 1
ATOM 930 N N . CYS A 1 117 ? -8.677 -5.534 1.405 1.00 94.88 117 CYS A N 1
ATOM 931 C CA . CYS A 1 117 ? -9.241 -4.718 2.453 1.00 94.88 117 CYS A CA 1
ATOM 932 C C . CYS A 1 117 ? -8.765 -5.190 3.823 1.00 94.88 117 CYS A C 1
ATOM 934 O O . CYS A 1 117 ? -8.551 -6.378 4.069 1.00 94.88 117 CYS A O 1
ATOM 936 N N . ILE A 1 118 ? -8.690 -4.241 4.745 1.00 95.25 118 ILE A N 1
ATOM 937 C CA . ILE A 1 118 ? -8.638 -4.509 6.174 1.00 95.25 118 ILE A CA 1
ATOM 938 C C . ILE A 1 118 ? -10.069 -4.640 6.687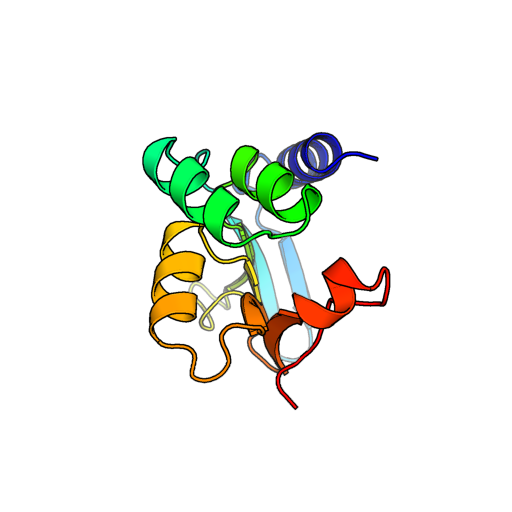 1.00 95.25 118 ILE A C 1
ATOM 940 O O . ILE A 1 118 ? -10.869 -3.715 6.548 1.00 95.25 118 ILE A O 1
ATOM 944 N N . ASN A 1 119 ? -10.380 -5.774 7.309 1.00 95.12 119 ASN A N 1
ATOM 945 C CA . ASN A 1 119 ? -11.614 -5.997 8.045 1.00 95.12 119 ASN A CA 1
ATOM 946 C C . ASN A 1 119 ? -11.450 -5.534 9.498 1.00 95.12 119 ASN A C 1
ATOM 948 O O . ASN A 1 119 ? -10.879 -6.227 10.343 1.00 95.12 119 ASN A O 1
ATOM 952 N N . ILE A 1 120 ? -12.000 -4.363 9.803 1.00 94.31 120 ILE A N 1
ATOM 953 C CA . ILE A 1 120 ? -11.870 -3.714 11.110 1.00 94.31 120 ILE A CA 1
ATOM 954 C C . ILE A 1 120 ? -12.571 -4.506 12.218 1.00 94.31 120 ILE A C 1
ATOM 956 O O . ILE A 1 120 ? -12.090 -4.529 13.354 1.00 94.31 120 ILE A O 1
ATOM 960 N N . ARG A 1 121 ? -13.673 -5.210 11.920 1.00 93.75 121 ARG A N 1
ATOM 961 C CA . ARG A 1 121 ? -14.332 -6.082 12.911 1.00 93.75 121 ARG A CA 1
ATOM 962 C C . ARG A 1 121 ? -13.423 -7.232 13.316 1.00 93.75 121 ARG A C 1
ATOM 964 O O . ARG A 1 121 ? -13.360 -7.554 14.498 1.00 93.75 121 ARG A O 1
ATOM 971 N N . HIS A 1 122 ? -12.743 -7.851 12.353 1.00 95.31 122 HIS A N 1
ATOM 972 C CA . HIS A 1 122 ? -11.800 -8.934 12.623 1.00 95.31 122 HIS A CA 1
ATOM 973 C C . HIS A 1 122 ? -10.574 -8.428 13.373 1.00 95.31 122 HIS A C 1
ATOM 975 O O . HIS A 1 122 ? -10.191 -9.039 14.368 1.00 95.31 122 HIS A O 1
ATOM 981 N N . TYR A 1 123 ? -10.033 -7.279 12.960 1.00 94.81 123 TYR A N 1
ATOM 982 C CA . TYR A 1 123 ? -8.892 -6.660 13.626 1.00 94.81 123 TYR A CA 1
ATOM 983 C C . TYR A 1 123 ? -9.177 -6.402 15.114 1.00 94.81 123 TYR A C 1
ATOM 985 O O . TYR A 1 123 ? -8.434 -6.858 15.979 1.00 94.81 123 TYR A O 1
ATOM 993 N N . LYS A 1 124 ? -10.329 -5.795 15.434 1.00 92.88 124 LYS A N 1
ATOM 994 C CA . LYS A 1 124 ? -10.779 -5.556 16.822 1.00 92.88 124 LYS A CA 1
ATOM 995 C C . LYS A 1 124 ? -11.028 -6.834 17.633 1.00 92.88 124 LYS A C 1
ATOM 997 O O . LYS A 1 124 ? -11.136 -6.764 18.853 1.00 92.88 124 LYS A O 1
ATOM 1002 N N . GLN A 1 125 ? -11.182 -7.976 16.968 1.00 95.25 125 GLN A N 1
ATOM 1003 C CA . GLN A 1 125 ? -11.384 -9.291 17.581 1.00 95.25 125 GLN A CA 1
ATOM 1004 C C . GLN A 1 125 ? -10.099 -10.131 17.614 1.00 95.25 125 GLN A C 1
ATOM 1006 O O . GLN A 1 125 ? -10.187 -11.319 17.918 1.00 95.25 125 GLN A O 1
ATOM 1011 N N . GLU A 1 126 ? -8.944 -9.550 17.266 1.00 92.62 126 GLU A N 1
ATOM 1012 C CA . GLU A 1 126 ? -7.654 -10.251 17.176 1.00 92.62 126 GLU A CA 1
ATOM 1013 C C . GLU A 1 126 ? -7.697 -11.464 16.224 1.00 92.62 126 GLU A C 1
ATOM 1015 O O . GLU A 1 126 ? -7.062 -12.495 16.445 1.00 92.62 126 GLU A O 1
ATOM 1020 N N . LYS A 1 127 ? -8.484 -11.352 15.148 1.00 93.88 127 LYS A N 1
ATOM 1021 C CA . LYS A 1 127 ? -8.572 -12.345 14.070 1.00 93.88 127 LYS A CA 1
ATOM 1022 C C . LYS A 1 127 ? -7.798 -11.876 12.848 1.00 93.88 127 LYS A C 1
ATOM 1024 O O . LYS A 1 127 ? -7.494 -10.693 12.716 1.00 93.88 127 LYS A O 1
ATOM 1029 N N . ASP A 1 128 ? -7.560 -12.805 11.925 1.00 92.19 128 ASP A N 1
ATOM 1030 C CA . ASP A 1 128 ? -7.054 -12.457 10.601 1.00 92.19 128 ASP A CA 1
ATOM 1031 C C . ASP A 1 128 ? -7.995 -11.448 9.927 1.00 92.19 128 ASP A C 1
ATOM 1033 O O . ASP A 1 128 ? -9.206 -11.677 9.797 1.00 92.19 128 ASP A O 1
ATOM 1037 N N . TYR A 1 129 ? -7.427 -10.296 9.592 1.00 93.75 129 TYR A N 1
ATOM 1038 C CA . TYR A 1 129 ? -8.149 -9.104 9.178 1.00 93.75 129 TYR A CA 1
ATOM 1039 C C . TYR A 1 129 ? -7.848 -8.711 7.736 1.00 93.75 129 TYR A C 1
ATOM 1041 O O . TYR A 1 129 ? -8.531 -7.838 7.207 1.00 93.75 129 TYR A O 1
ATOM 1049 N N . LEU A 1 130 ? -6.855 -9.326 7.093 1.00 92.50 130 LEU A N 1
ATOM 1050 C CA . LEU A 1 130 ? -6.560 -9.060 5.696 1.00 92.50 130 LEU A CA 1
ATOM 1051 C C . LEU A 1 130 ? -7.486 -9.924 4.834 1.00 92.50 130 LEU A C 1
ATOM 1053 O O . LEU A 1 130 ? -7.443 -11.149 4.890 1.00 92.50 130 LEU A O 1
ATOM 1057 N N . THR A 1 131 ? -8.357 -9.296 4.049 1.00 89.50 131 THR A N 1
ATOM 1058 C CA . THR A 1 131 ? -9.373 -10.012 3.268 1.00 89.50 131 THR A CA 1
ATOM 1059 C C . THR A 1 131 ? -9.483 -9.469 1.854 1.00 89.50 131 THR A C 1
ATOM 1061 O O . THR A 1 131 ? -9.223 -8.295 1.599 1.00 89.50 131 THR A O 1
ATOM 1064 N N . TYR A 1 132 ? -9.936 -10.320 0.941 1.00 77.19 132 TYR A N 1
ATOM 1065 C CA . TYR A 1 132 ? -10.520 -9.869 -0.316 1.00 77.19 132 TYR A CA 1
ATOM 1066 C C . TYR A 1 132 ? -11.998 -9.522 -0.076 1.00 77.19 132 TYR A C 1
ATOM 1068 O O . TYR A 1 132 ? -12.641 -10.178 0.755 1.00 77.19 132 TYR A O 1
ATOM 1076 N N . PRO A 1 133 ? -12.560 -8.512 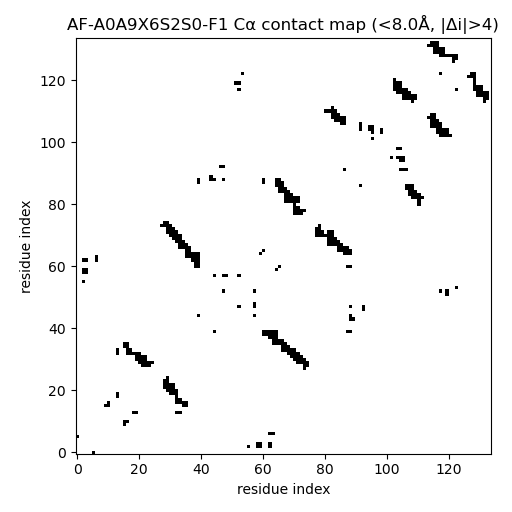-0.755 1.00 60.62 133 PRO A N 1
ATOM 1077 C CA . PRO A 1 133 ? -13.994 -8.454 -0.954 1.00 60.62 133 PRO A CA 1
ATOM 1078 C C . PRO A 1 133 ? -14.363 -9.679 -1.802 1.00 60.62 133 PRO A C 1
ATOM 1080 O O . PRO A 1 133 ? -14.000 -9.762 -2.973 1.00 60.62 133 PRO A O 1
ATOM 1083 N N . GLY A 1 134 ? -14.962 -10.681 -1.155 1.00 51.84 134 GLY A N 1
ATOM 1084 C CA . GLY A 1 134 ? -15.509 -11.866 -1.821 1.00 51.84 134 GLY A CA 1
ATOM 1085 C C . GLY A 1 134 ? -16.769 -11.553 -2.611 1.00 51.84 134 GLY A C 1
ATOM 1086 O O . GLY A 1 134 ? -17.491 -10.608 -2.217 1.00 51.84 134 GLY A O 1
#

InterPro domains:
  IPR037883 Knr4/Smi1-like domain superfamily [SSF160631] (47-127)

Sequence (134 aa):
MTAESIISMLKEISDNGNKKYPVTDFGGVFIFRITFFDKIPNDVANKLIDLNLPDEVIELLSCTNGLNLFEDEFQGMELGDPVCKIYSGQEILNRYQESIDKDLIPILLFRDYGEMCINIRHYKQ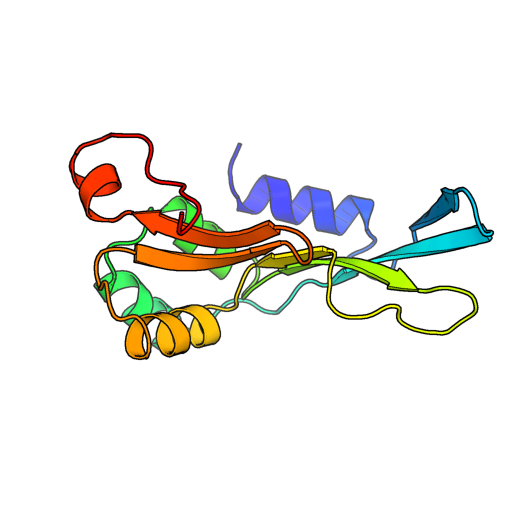EKDYLTYPG

Organism: NCBI:txid1624

pLDDT: mean 89.06, std 6.97, range [51.84, 96.38]